Protein 1RFY (pdb70)

Structure (mmCIF, N/CA/C/O backbone):
data_1RFY
#
_entry.id   1RFY
#
_cell.length_a   78.230
_cell.length_b   85.750
_cell.length_c   67.020
_cell.angle_alpha   90.00
_cell.angle_beta   90.00
_cell.angle_gamma   90.00
#
_symmetry.space_group_name_H-M   'C 2 2 2'
#
loop_
_entity.id
_entity.type
_entity.pdbx_description
1 polymer 'Transcriptional repressor traM'
2 water water
#
loop_
_atom_site.group_PDB
_atom_site.id
_atom_site.type_symbol
_atom_site.label_atom_id
_atom_site.label_alt_id
_atom_site.label_comp_id
_atom_site.label_asym_id
_atom_site.label_entity_id
_atom_site.label_seq_id
_atom_site.pdbx_PDB_ins_code
_atom_site.Cartn_x
_atom_site.Cartn_y
_atom_site.Cartn_z
_atom_site.occupancy
_atom_site.B_iso_or_equiv
_atom_site.auth_seq_id
_atom_site.auth_comp_id
_atom_site.auth_asym_id
_atom_site.auth_atom_id
_atom_site.pdbx_PDB_model_num
ATOM 1 N N . LYS A 1 10 ? 56.402 35.432 21.946 1.00 34.47 10 LYS A N 1
ATOM 2 C CA . LYS A 1 10 ? 56.522 34.000 21.550 1.00 32.96 10 LYS A CA 1
ATOM 3 C C . LYS A 1 10 ? 57.553 33.284 22.411 1.00 31.04 10 LYS A C 1
ATOM 4 O O . LYS A 1 10 ? 58.415 33.918 23.022 1.00 31.72 10 LYS A O 1
ATOM 10 N N . LYS A 1 11 ? 57.465 31.959 22.450 1.00 28.07 11 LYS A N 1
ATOM 11 C CA . LYS A 1 11 ? 58.388 31.162 23.245 1.00 25.66 11 LYS A CA 1
ATOM 12 C C . LYS A 1 11 ? 59.276 30.289 22.371 1.00 22.71 11 LYS A C 1
ATOM 13 O O . LYS A 1 11 ? 58.962 30.025 21.211 1.00 22.42 11 LYS A O 1
ATOM 15 N N . VAL A 1 12 ? 60.398 29.855 22.934 1.00 20.50 12 VAL A N 1
ATOM 16 C CA . VAL A 1 12 ? 61.318 28.986 22.215 1.00 19.28 12 VAL A CA 1
ATOM 17 C C . VAL A 1 12 ? 60.741 27.577 22.252 1.00 19.42 12 VAL A C 1
ATOM 18 O O . VAL A 1 12 ? 60.737 26.921 23.296 1.00 20.73 12 VAL A O 1
ATOM 22 N N . GLU A 1 13 ? 60.246 27.120 21.108 1.00 18.00 13 GLU A N 1
ATOM 23 C CA . GLU A 1 13 ? 59.650 25.793 20.998 1.00 18.40 13 GLU A CA 1
ATOM 24 C C . GLU A 1 13 ? 60.607 24.785 20.366 1.00 19.09 13 GLU A C 1
ATOM 25 O O . GLU A 1 13 ? 60.449 23.577 20.536 1.00 21.90 13 GLU A O 1
ATOM 31 N N . LEU A 1 14 ? 61.601 25.290 19.643 1.00 15.97 14 LEU A N 1
ATOM 32 C CA . LEU A 1 14 ? 62.584 24.446 18.968 1.00 16.65 14 LEU A CA 1
ATOM 33 C C . LEU A 1 14 ? 63.961 24.989 19.339 1.00 15.47 14 LEU A C 1
ATOM 34 O O . LEU A 1 14 ? 64.574 25.742 18.579 1.00 14.36 14 LEU A O 1
ATOM 39 N N . ARG A 1 15 ? 64.445 24.587 20.510 1.00 15.44 15 ARG A N 1
ATOM 40 C CA . ARG A 1 15 ? 65.714 25.078 21.037 1.00 13.86 15 ARG A CA 1
ATOM 41 C C . ARG A 1 15 ? 66.942 25.059 20.130 1.00 14.87 15 ARG A C 1
ATOM 42 O O . ARG A 1 15 ? 67.755 25.977 20.185 1.00 13.39 15 ARG A O 1
ATOM 50 N N . PRO A 1 16 ? 67.101 24.031 19.279 1.00 14.44 16 PRO A N 1
ATOM 51 C CA . PRO A 1 16 ? 68.288 24.028 18.417 1.00 14.07 16 PRO A CA 1
ATOM 52 C C . PRO A 1 16 ? 68.435 25.268 17.539 1.00 13.17 16 PRO A C 1
ATOM 53 O O . PRO A 1 16 ? 69.528 25.556 17.049 1.00 13.91 16 PRO A O 1
ATOM 57 N N . LEU A 1 17 ? 67.346 26.004 17.342 1.00 11.87 17 LEU A N 1
ATOM 58 C CA . LEU A 1 17 ? 67.411 27.198 16.510 1.00 12.28 17 LEU A CA 1
ATOM 59 C C . LEU A 1 17 ? 68.232 28.313 17.146 1.00 11.30 17 LEU A C 1
ATOM 60 O O . LEU A 1 17 ? 68.743 29.175 16.443 1.00 12.05 17 LEU A O 1
ATOM 65 N N . ILE A 1 18 ? 68.357 28.307 18.469 1.00 12.07 18 ILE A N 1
ATOM 66 C CA . ILE A 1 18 ? 69.141 29.352 19.126 1.00 11.58 18 ILE A CA 1
ATOM 67 C C . ILE A 1 18 ? 70.612 29.187 18.738 1.00 13.27 18 ILE A C 1
ATOM 68 O O . ILE A 1 18 ? 71.275 30.151 18.347 1.00 12.61 18 ILE A O 1
ATOM 73 N N . GLY A 1 19 ? 71.114 27.960 18.834 1.00 13.47 19 GLY A N 1
ATOM 74 C CA . GLY A 1 19 ? 72.496 27.710 18.467 1.00 14.10 19 GLY A CA 1
ATOM 75 C C . GLY A 1 19 ? 72.731 28.001 16.993 1.00 14.42 19 GLY A C 1
ATOM 76 O O . GLY A 1 19 ? 73.749 28.578 16.620 1.00 14.63 19 GLY A O 1
ATOM 77 N N . LEU A 1 20 ? 71.782 27.612 16.147 1.00 13.50 20 LEU A N 1
ATOM 78 C CA . LEU A 1 20 ? 71.917 27.839 14.711 1.00 13.83 20 LEU A CA 1
ATOM 79 C C . LEU A 1 20 ? 72.004 29.309 14.324 1.00 13.53 20 LEU A C 1
ATOM 80 O O . LEU A 1 20 ? 72.752 29.670 13.410 1.00 14.83 20 LEU A O 1
ATOM 85 N N . THR A 1 21 ? 71.240 30.151 15.014 1.00 13.03 21 THR A N 1
ATOM 86 C CA . THR A 1 21 ? 71.205 31.576 14.702 1.00 13.13 21 THR A CA 1
ATOM 87 C C . THR A 1 21 ? 72.055 32.473 15.599 1.00 12.63 21 THR A C 1
ATOM 88 O O . THR A 1 21 ? 72.005 33.699 15.483 1.00 14.37 21 THR A O 1
ATOM 92 N N . ARG A 1 22 ? 72.836 31.862 16.484 1.00 13.30 22 ARG A N 1
ATOM 93 C CA . ARG A 1 22 ? 73.701 32.603 17.395 1.00 15.93 22 ARG A CA 1
ATOM 94 C C . ARG A 1 22 ? 74.597 33.579 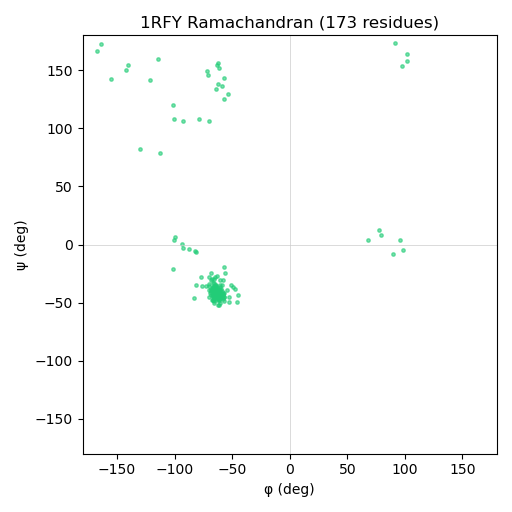16.632 1.00 14.76 22 ARG A C 1
ATOM 95 O O . ARG A 1 22 ? 75.254 33.199 15.665 1.00 16.92 22 ARG A O 1
ATOM 103 N N . GLY A 1 23 ? 74.607 34.837 17.065 1.00 13.59 23 GLY A N 1
ATOM 104 C CA . GLY A 1 23 ? 75.448 35.846 16.437 1.00 15.19 23 GLY A CA 1
ATOM 105 C C . GLY A 1 23 ? 75.110 36.263 15.018 1.00 16.78 23 GLY A C 1
ATOM 106 O O . GLY A 1 23 ? 75.826 37.066 14.417 1.00 16.81 23 GLY A O 1
ATOM 107 N N . LEU A 1 24 ? 74.021 35.738 14.472 1.00 15.06 24 LEU A N 1
ATOM 108 C CA . LEU A 1 24 ? 73.636 36.087 13.113 1.00 15.86 24 LEU A CA 1
ATOM 109 C C . LEU A 1 24 ? 73.338 37.585 13.036 1.00 17.04 24 LEU A C 1
ATOM 110 O O . LEU A 1 24 ? 72.723 38.148 13.941 1.00 17.08 24 LEU A O 1
ATOM 115 N N . PRO A 1 25 ? 73.795 38.259 11.967 1.00 17.44 25 PRO A N 1
ATOM 116 C CA . PRO A 1 25 ? 73.527 39.696 11.844 1.00 16.75 25 PRO A CA 1
ATOM 117 C C . PRO A 1 25 ? 72.020 39.949 11.887 1.00 16.61 25 PRO A C 1
ATOM 118 O O . PRO A 1 25 ? 71.239 39.155 11.369 1.00 16.48 25 PRO A O 1
ATOM 122 N N . PRO A 1 26 ? 71.592 41.053 12.517 1.00 16.11 26 PRO A N 1
ATOM 123 C CA . PRO A 1 26 ? 70.167 41.386 12.615 1.00 16.19 26 PRO A CA 1
ATOM 124 C C . PRO A 1 26 ? 69.386 41.242 11.308 1.00 15.56 26 PRO A C 1
ATOM 125 O O . PRO A 1 26 ? 68.329 40.614 11.275 1.00 15.80 26 PRO A O 1
ATOM 129 N N . THR A 1 27 ? 69.909 41.823 10.234 1.00 15.30 27 THR A N 1
ATOM 130 C CA . THR A 1 27 ? 69.240 41.762 8.944 1.00 15.69 27 THR A CA 1
ATOM 131 C C . THR A 1 27 ? 69.068 40.336 8.445 1.00 14.87 27 THR A C 1
ATOM 132 O O . THR A 1 27 ? 68.051 40.011 7.836 1.00 15.84 27 THR A O 1
ATOM 136 N N . ASP A 1 28 ? 70.060 39.489 8.705 1.00 14.61 28 ASP A N 1
ATOM 137 C CA . ASP A 1 28 ? 69.987 38.099 8.276 1.00 13.36 28 ASP A CA 1
ATOM 138 C C . ASP A 1 28 ? 68.913 37.325 9.041 1.00 14.64 28 ASP A C 1
ATOM 139 O O . ASP A 1 28 ? 68.163 36.550 8.444 1.00 14.66 28 ASP A O 1
ATOM 144 N N . LEU A 1 29 ? 68.831 37.526 10.354 1.00 13.72 29 LEU A N 1
ATOM 145 C CA . LEU A 1 29 ? 67.816 36.827 11.133 1.00 14.23 29 LEU A CA 1
ATOM 146 C C . LEU A 1 29 ? 66.437 37.339 10.725 1.00 14.56 29 LEU A C 1
ATOM 147 O O . LEU A 1 29 ? 65.472 36.576 10.670 1.00 14.05 29 LEU A O 1
ATOM 152 N N . GLU A 1 30 ? 66.350 38.634 10.443 1.00 15.38 30 GLU A N 1
ATOM 153 C CA . GLU A 1 30 ? 65.092 39.237 10.012 1.00 15.38 30 GLU A CA 1
ATOM 154 C C . GLU A 1 30 ? 64.638 38.602 8.697 1.00 15.63 30 GLU A C 1
ATOM 155 O O . GLU A 1 30 ? 63.469 38.255 8.535 1.00 15.48 30 GLU A O 1
ATOM 161 N N . THR A 1 31 ? 65.574 38.453 7.765 1.00 15.26 31 THR A N 1
ATOM 162 C CA . THR A 1 31 ? 65.285 37.854 6.466 1.00 16.03 31 THR A CA 1
ATOM 163 C C . THR A 1 31 ? 64.759 36.426 6.614 1.00 17.06 31 THR A C 1
ATOM 164 O O . THR A 1 31 ? 63.771 36.054 5.980 1.00 16.27 31 THR A O 1
ATOM 168 N N . ILE A 1 32 ? 65.422 35.632 7.449 1.00 14.58 32 ILE A N 1
ATOM 169 C CA . ILE A 1 32 ? 65.004 34.251 7.672 1.00 14.72 32 ILE A CA 1
ATOM 170 C C . ILE A 1 32 ? 63.607 34.204 8.285 1.00 14.52 32 ILE A C 1
ATOM 171 O O . ILE A 1 32 ? 62.768 33.399 7.879 1.00 14.14 32 ILE A O 1
ATOM 176 N N . THR A 1 33 ? 63.358 35.073 9.257 1.00 13.29 33 THR A N 1
ATOM 177 C CA . THR A 1 33 ? 62.065 35.099 9.926 1.00 13.45 33 THR A CA 1
ATOM 178 C C . THR A 1 33 ? 60.950 35.567 8.996 1.00 13.52 33 THR A C 1
ATOM 179 O O . THR A 1 33 ? 59.841 35.038 9.027 1.00 13.06 33 THR A O 1
ATOM 183 N N . ILE A 1 34 ? 61.244 36.558 8.163 1.00 14.67 34 ILE A N 1
ATOM 184 C CA . ILE A 1 34 ? 60.253 37.058 7.220 1.00 15.33 34 ILE A CA 1
ATOM 185 C C . ILE A 1 34 ? 59.842 35.941 6.265 1.00 16.51 34 ILE A C 1
ATOM 186 O O . ILE A 1 34 ? 58.657 35.752 5.993 1.00 16.75 34 ILE A O 1
ATOM 191 N N . ASP A 1 35 ? 60.815 35.191 5.765 1.00 16.66 35 ASP A N 1
ATOM 192 C CA . ASP A 1 35 ? 60.494 34.102 4.858 1.00 17.03 35 ASP A CA 1
ATOM 193 C C . ASP A 1 35 ? 59.720 33.010 5.586 1.00 16.36 35 ASP A C 1
ATOM 194 O O . ASP A 1 35 ? 58.869 32.358 4.991 1.00 16.04 35 ASP A O 1
ATOM 199 N N . ALA A 1 36 ? 60.011 32.818 6.872 1.00 14.97 36 ALA A N 1
ATOM 200 C CA . ALA A 1 36 ? 59.310 31.810 7.661 1.00 13.48 36 ALA A C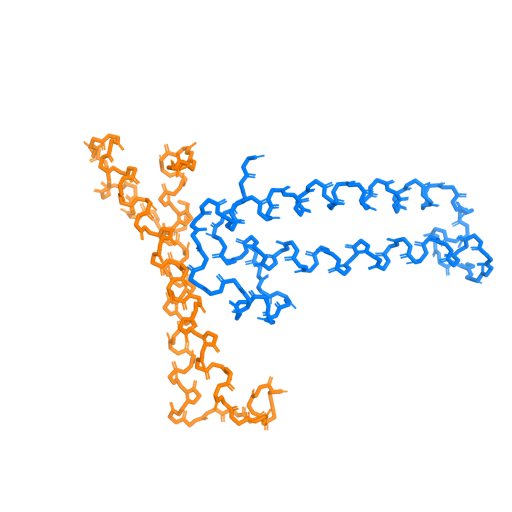A 1
ATOM 201 C C . ALA A 1 36 ? 57.853 32.230 7.863 1.00 13.96 36 ALA A C 1
ATOM 202 O O . ALA A 1 36 ? 56.961 31.385 7.981 1.00 14.29 36 ALA A O 1
ATOM 204 N N . ILE A 1 37 ? 57.610 33.536 7.912 1.00 14.39 37 ILE A N 1
ATOM 205 C CA . ILE A 1 37 ? 56.250 34.030 8.073 1.00 15.14 37 ILE A CA 1
ATOM 206 C C . ILE A 1 37 ? 55.485 33.733 6.789 1.00 15.97 37 ILE A C 1
ATOM 207 O O . ILE A 1 37 ? 54.335 33.299 6.831 1.00 15.71 37 ILE A O 1
ATOM 212 N N . ARG A 1 38 ? 56.134 33.949 5.648 1.00 16.51 38 ARG A N 1
ATOM 213 C CA . ARG A 1 38 ? 55.503 33.679 4.361 1.00 17.75 38 ARG A CA 1
ATOM 214 C C . ARG A 1 38 ? 55.220 32.189 4.219 1.00 17.09 38 ARG A C 1
ATOM 215 O O . ARG A 1 38 ? 54.164 31.791 3.728 1.00 18.01 38 ARG A O 1
ATOM 223 N N . THR A 1 39 ? 56.164 31.367 4.662 1.00 15.51 39 THR A N 1
ATOM 224 C CA . THR A 1 39 ? 55.998 29.922 4.584 1.00 15.27 39 THR A CA 1
ATOM 225 C C . THR A 1 39 ? 54.825 29.481 5.452 1.00 14.90 39 THR A C 1
ATOM 226 O O . THR A 1 39 ? 54.017 28.645 5.042 1.00 14.61 39 THR A O 1
ATOM 230 N N . HIS A 1 40 ? 54.737 30.053 6.648 1.00 14.11 40 HIS A N 1
ATOM 231 C CA . HIS A 1 40 ? 53.666 29.732 7.580 1.00 13.97 40 HIS A CA 1
ATOM 232 C C . HIS A 1 40 ? 52.3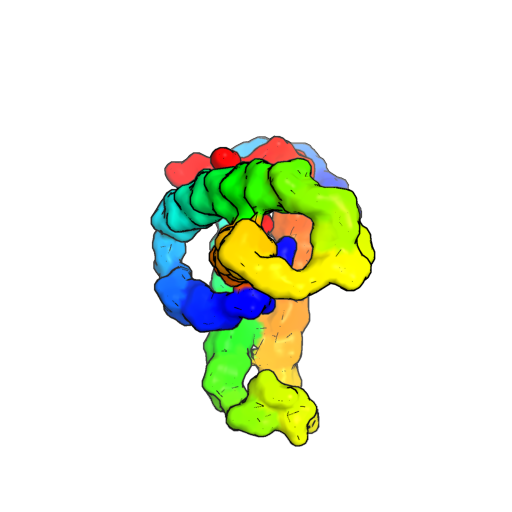07 30.017 6.956 1.00 14.34 40 HIS A C 1
ATOM 233 O O . HIS A 1 40 ? 51.398 29.192 7.033 1.00 15.06 40 HIS A O 1
ATOM 240 N N . ARG A 1 41 ? 52.176 31.190 6.343 1.00 16.51 41 ARG A N 1
ATOM 241 C CA . ARG A 1 41 ? 50.927 31.578 5.697 1.00 18.01 41 ARG A CA 1
ATOM 242 C C . ARG A 1 41 ? 50.523 30.560 4.632 1.00 18.16 41 ARG A C 1
ATOM 243 O O . ARG A 1 41 ? 49.350 30.196 4.527 1.00 18.19 41 ARG A O 1
ATOM 251 N N . ARG A 1 42 ? 51.495 30.096 3.854 1.00 18.06 42 ARG A N 1
ATOM 252 C CA . ARG A 1 42 ? 51.235 29.116 2.806 1.00 16.74 42 ARG A CA 1
ATOM 253 C C . ARG A 1 42 ? 50.790 27.781 3.402 1.00 16.43 42 ARG A C 1
ATOM 254 O O . ARG A 1 42 ? 49.838 27.163 2.924 1.00 16.34 42 ARG A O 1
ATOM 262 N N . LEU A 1 43 ? 51.481 27.339 4.447 1.00 15.52 43 LEU A N 1
ATOM 263 C CA . LEU A 1 43 ? 51.144 26.071 5.084 1.00 14.06 43 LEU A CA 1
ATOM 264 C C . LEU A 1 43 ? 49.778 26.110 5.767 1.00 14.98 43 LEU A C 1
ATOM 265 O O . LEU A 1 43 ? 49.047 25.118 5.762 1.00 13.10 43 LEU A O 1
ATOM 270 N N . VAL A 1 44 ? 49.435 27.249 6.358 1.00 14.58 44 VAL A N 1
ATOM 271 C CA . VAL A 1 44 ? 48.137 27.395 7.016 1.00 15.18 44 VAL A CA 1
ATOM 272 C C . VAL A 1 44 ? 47.031 27.345 5.961 1.00 16.35 44 VAL A C 1
ATOM 273 O O . VAL A 1 44 ? 46.007 26.683 6.149 1.00 16.66 44 VAL A O 1
ATOM 277 N N . GLU A 1 45 ? 47.249 28.038 4.847 1.00 16.34 45 GLU A N 1
ATOM 278 C CA . GLU A 1 45 ? 46.266 28.072 3.764 1.00 17.76 45 GLU A CA 1
ATOM 279 C C . GLU A 1 45 ? 46.027 26.676 3.195 1.00 18.77 45 GLU A C 1
ATOM 280 O O . GLU A 1 45 ? 44.889 26.293 2.916 1.00 18.19 45 GLU A O 1
ATOM 282 N N . LYS A 1 46 ? 47.103 25.916 3.025 1.00 16.58 46 LYS A N 1
ATOM 283 C CA . LYS A 1 46 ? 47.001 24.564 2.488 1.00 17.78 46 LYS A CA 1
ATOM 284 C C . LYS A 1 46 ? 46.243 23.651 3.449 1.00 17.84 46 LYS A C 1
ATOM 285 O O . LYS A 1 46 ? 45.324 22.936 3.046 1.00 18.54 46 LYS A O 1
ATOM 291 N N . ALA A 1 47 ? 46.622 23.678 4.722 1.00 15.87 47 ALA A N 1
ATOM 292 C CA . ALA A 1 47 ? 45.963 22.838 5.713 1.00 15.93 47 ALA A CA 1
ATOM 293 C C . ALA A 1 47 ? 44.485 23.203 5.826 1.00 16.28 47 ALA A C 1
ATOM 294 O O . ALA A 1 47 ? 43.628 22.323 5.935 1.00 17.01 47 ALA A O 1
ATOM 296 N N . ASP A 1 48 ? 44.189 24.500 5.780 1.00 17.25 48 ASP A N 1
ATOM 297 C CA . ASP A 1 48 ? 42.812 24.972 5.881 1.00 19.53 48 ASP A CA 1
ATOM 298 C C . ASP A 1 48 ? 41.984 24.492 4.695 1.00 19.10 48 ASP A C 1
ATOM 299 O O . ASP A 1 48 ? 40.849 24.039 4.864 1.00 18.15 48 ASP A O 1
ATOM 304 N N . GLU A 1 49 ? 42.552 24.587 3.497 1.00 18.28 49 GLU A N 1
ATOM 305 C CA . GLU A 1 49 ? 41.850 24.148 2.292 1.00 19.70 49 GLU A CA 1
ATOM 306 C C . GLU A 1 49 ? 41.457 22.680 2.374 1.00 18.74 49 GLU A C 1
ATOM 307 O O . GLU A 1 49 ? 40.347 22.306 1.988 1.00 17.78 49 GLU A O 1
ATOM 313 N N . LEU A 1 50 ? 42.367 21.850 2.876 1.00 16.45 50 LEU A N 1
ATOM 314 C CA . LEU A 1 50 ? 42.095 20.426 2.996 1.00 14.76 50 LEU A CA 1
ATOM 315 C C . LEU A 1 50 ? 41.100 20.146 4.119 1.00 14.18 50 LEU A C 1
ATOM 316 O O . LEU A 1 50 ? 40.261 19.254 4.002 1.00 14.76 50 LEU A O 1
ATOM 321 N N . PHE A 1 51 ? 41.174 20.911 5.203 1.00 14.83 51 PHE A N 1
ATOM 322 C CA . PHE A 1 51 ? 40.238 20.706 6.302 1.00 14.43 51 PHE A CA 1
ATOM 323 C C . PHE A 1 51 ? 38.810 21.006 5.850 1.00 16.06 51 PHE A C 1
ATOM 324 O O . PHE A 1 51 ? 37.885 20.258 6.159 1.00 14.76 51 PHE A O 1
ATOM 332 N N . GLN A 1 52 ? 38.639 22.101 5.115 1.00 16.82 52 GLN A N 1
ATOM 333 C CA . GLN A 1 52 ? 37.314 22.499 4.645 1.00 18.06 52 GLN A CA 1
ATOM 334 C C . GLN A 1 52 ? 36.632 21.444 3.782 1.00 17.03 52 GLN A C 1
ATOM 335 O O . GLN A 1 52 ? 35.412 21.284 3.845 1.00 16.97 52 GLN A O 1
ATOM 341 N N . ALA A 1 53 ? 37.419 20.719 2.992 1.00 15.42 53 ALA A N 1
ATOM 342 C CA . ALA A 1 53 ? 36.886 19.692 2.104 1.00 14.77 53 ALA A CA 1
ATOM 343 C C . ALA A 1 53 ? 36.599 18.350 2.778 1.00 13.82 53 ALA A C 1
ATOM 344 O O . ALA A 1 53 ? 36.046 17.443 2.154 1.00 14.53 53 ALA A O 1
ATOM 346 N N . LEU A 1 54 ? 36.976 18.211 4.046 1.00 14.64 54 LEU A N 1
ATOM 347 C CA . LEU A 1 54 ? 36.727 16.968 4.771 1.00 13.34 54 LEU A CA 1
ATOM 348 C C . LEU A 1 54 ? 35.241 16.814 5.073 1.00 14.37 54 LEU A C 1
ATOM 349 O O . LEU A 1 54 ? 34.543 17.800 5.300 1.00 15.43 54 LEU A O 1
ATOM 354 N N . PRO A 1 55 ? 34.739 15.570 5.070 1.00 15.88 55 PRO A N 1
ATOM 355 C CA . PRO A 1 55 ? 33.322 15.355 5.373 1.00 15.93 55 PRO A CA 1
ATOM 356 C C . PRO A 1 55 ? 33.095 15.833 6.803 1.00 17.56 55 PRO A C 1
ATOM 357 O O . PRO A 1 55 ? 34.035 15.881 7.599 1.00 16.04 55 PRO A O 1
ATOM 361 N N . GLU A 1 56 ? 31.858 16.183 7.131 1.00 18.02 56 GLU A N 1
ATOM 362 C CA . GLU A 1 56 ? 31.539 16.648 8.474 1.00 19.86 56 GLU A CA 1
ATOM 363 C C . GLU A 1 56 ? 31.974 15.644 9.546 1.00 18.77 56 GLU A C 1
ATOM 364 O O . GLU A 1 56 ? 32.463 16.039 10.604 1.00 18.65 56 GLU A O 1
ATOM 370 N N . THR A 1 57 ? 31.803 14.353 9.270 1.00 18.51 57 THR A N 1
ATOM 371 C CA . THR A 1 57 ? 32.173 13.313 10.229 1.00 18.81 57 THR A CA 1
ATOM 372 C C . THR A 1 57 ? 33.656 13.333 10.569 1.00 16.89 57 THR A C 1
ATOM 373 O O . THR A 1 57 ? 34.049 12.961 11.670 1.00 17.67 57 THR A O 1
ATOM 377 N N . TYR A 1 58 ? 34.480 13.761 9.620 1.00 16.41 58 TYR A N 1
ATOM 378 C CA . TYR A 1 58 ? 35.912 13.838 9.864 1.00 16.47 58 TYR A CA 1
ATOM 379 C C . TYR A 1 58 ? 36.250 15.120 10.617 1.00 17.40 58 TYR A C 1
ATOM 380 O O . TYR A 1 58 ? 37.144 15.132 11.464 1.00 17.34 58 TYR A O 1
ATOM 389 N N . LYS A 1 59 ? 35.526 16.194 10.318 1.00 17.01 59 LYS A N 1
ATOM 390 C CA . LYS A 1 59 ? 35.756 17.468 10.985 1.00 19.71 59 LYS A CA 1
ATOM 391 C C . LYS A 1 59 ? 35.399 17.363 12.461 1.00 19.92 59 LYS A C 1
ATOM 392 O O . LYS A 1 59 ? 35.980 18.054 13.294 1.00 22.33 59 LYS A O 1
ATOM 398 N N . THR A 1 60 ? 34.439 16.498 12.779 1.00 20.53 60 THR A N 1
ATOM 399 C CA . THR A 1 60 ? 34.003 16.322 14.161 1.00 20.59 60 THR A CA 1
ATOM 400 C C . THR A 1 60 ? 34.743 15.191 14.871 1.00 20.42 60 THR A C 1
ATOM 401 O O . THR A 1 60 ? 34.536 14.954 16.063 1.00 22.14 60 THR A O 1
ATOM 405 N N . GLY A 1 61 ? 35.606 14.495 14.138 1.00 19.96 61 GLY A N 1
ATOM 406 C CA . GLY A 1 61 ? 36.375 13.412 14.727 1.00 19.32 61 GLY A CA 1
ATOM 407 C C . GLY A 1 61 ? 35.639 12.097 14.898 1.00 19.74 61 GLY A C 1
ATOM 408 O O . GLY A 1 61 ? 36.160 11.176 15.527 1.00 20.76 61 GLY A O 1
ATOM 409 N N . GLN A 1 62 ? 34.434 11.995 14.344 1.00 18.82 62 GLN A N 1
ATOM 410 C CA . GLN A 1 62 ? 33.666 10.762 14.459 1.00 18.97 62 GLN A CA 1
ATOM 411 C C . GLN A 1 62 ? 34.203 9.702 13.501 1.00 19.04 62 GLN A C 1
ATOM 412 O O . GLN A 1 62 ? 34.079 8.505 13.750 1.00 21.50 62 GLN A O 1
ATOM 418 N N . ALA A 1 63 ? 34.798 10.154 12.403 1.00 16.59 63 ALA A N 1
ATOM 419 C CA . ALA A 1 63 ? 35.378 9.254 11.415 1.00 17.17 63 ALA A CA 1
ATOM 420 C C . ALA A 1 63 ? 36.856 9.594 11.270 1.00 17.07 63 ALA A C 1
ATOM 421 O O . ALA A 1 63 ? 37.229 10.765 11.311 1.00 17.05 63 ALA A O 1
ATOM 423 N N . CYS A 1 64 ? 37.684 8.565 11.106 1.00 18.11 64 CYS A N 1
ATOM 424 C CA . CYS A 1 64 ? 39.130 8.728 10.953 1.00 18.57 64 CYS A CA 1
ATOM 425 C C . CYS A 1 64 ? 39.672 7.730 9.943 1.00 18.62 64 CYS A C 1
ATOM 426 O O . CYS A 1 64 ? 39.134 6.634 9.795 1.00 18.52 64 CYS A O 1
ATOM 429 N N . GLY A 1 65 ? 40.742 8.110 9.252 1.00 16.45 65 GLY A N 1
ATOM 430 C CA . GLY A 1 65 ? 41.351 7.200 8.299 1.00 16.86 65 GLY A CA 1
ATOM 431 C C . GLY A 1 65 ? 41.022 7.464 6.848 1.00 14.93 65 GLY A C 1
ATOM 432 O O . GLY A 1 65 ? 40.080 8.189 6.533 1.00 15.69 65 GLY A O 1
ATOM 433 N N . GLY A 1 66 ? 41.811 6.872 5.959 1.00 14.45 66 GLY A N 1
ATOM 434 C CA . GLY A 1 66 ? 41.577 7.061 4.542 1.00 14.85 66 GLY A CA 1
ATOM 435 C C . GLY A 1 66 ? 42.535 8.056 3.927 1.00 15.72 66 GLY A C 1
ATOM 436 O O . GLY A 1 66 ? 43.098 8.896 4.627 1.00 13.67 66 GLY A O 1
ATOM 437 N N . PRO A 1 67 ? 42.730 7.987 2.605 1.00 16.49 67 PRO A N 1
ATOM 438 C CA . PRO A 1 67 ? 43.625 8.863 1.843 1.00 16.49 67 PRO A CA 1
ATOM 439 C C . PRO A 1 67 ? 43.410 10.358 2.051 1.00 15.95 67 PRO A C 1
ATOM 440 O O . PRO A 1 67 ? 44.363 11.101 2.284 1.00 15.23 67 PRO A O 1
ATOM 444 N N . GLN A 1 68 ? 42.164 10.804 1.954 1.00 13.87 68 GLN A N 1
ATOM 445 C CA . GLN A 1 68 ? 41.885 12.222 2.117 1.00 13.07 68 GLN A CA 1
ATOM 446 C C . GLN A 1 68 ? 42.279 12.712 3.502 1.00 13.19 68 GLN A C 1
ATOM 447 O O . GLN A 1 68 ? 42.892 13.772 3.642 1.00 12.34 68 GLN A O 1
ATOM 453 N N . HIS A 1 69 ? 41.930 11.938 4.522 1.00 13.28 69 HIS A N 1
ATOM 454 C CA . HIS A 1 69 ? 42.256 12.319 5.894 1.00 12.67 69 HIS A CA 1
ATOM 455 C C . HIS A 1 69 ? 43.767 12.362 6.084 1.00 12.54 69 HIS A C 1
ATOM 456 O O . HIS A 1 69 ? 44.296 13.287 6.702 1.00 11.99 69 HIS A O 1
ATOM 463 N N . ILE A 1 70 ? 44.454 11.359 5.549 1.00 12.13 70 ILE A N 1
ATOM 464 C CA . ILE A 1 70 ? 45.904 11.290 5.654 1.00 12.33 70 ILE A CA 1
ATOM 465 C C . ILE A 1 70 ? 46.532 12.548 5.065 1.00 13.19 70 ILE A C 1
ATOM 466 O O . ILE A 1 70 ? 47.433 13.136 5.662 1.00 12.58 70 ILE A O 1
ATOM 471 N N . ARG A 1 71 ? 46.056 12.969 3.898 1.00 13.88 71 ARG A N 1
ATOM 472 C CA . ARG A 1 71 ? 46.611 14.159 3.266 1.00 14.47 71 ARG A CA 1
ATOM 473 C C . ARG A 1 71 ? 46.418 15.409 4.114 1.00 13.87 71 ARG A C 1
ATOM 474 O O . ARG A 1 71 ? 47.312 16.251 4.196 1.00 14.15 71 ARG A O 1
ATOM 482 N N . TYR A 1 72 ? 45.249 15.539 4.735 1.00 12.70 72 TYR A N 1
ATOM 483 C CA . TYR A 1 72 ? 44.985 16.686 5.594 1.00 11.30 72 TYR A CA 1
ATOM 484 C C . TYR A 1 72 ? 45.932 16.649 6.792 1.00 11.41 72 TYR A C 1
ATOM 485 O O . TYR A 1 72 ? 46.531 17.660 7.159 1.00 12.60 72 TYR A O 1
ATOM 494 N N . ILE A 1 73 ? 46.053 15.477 7.404 1.00 12.33 73 ILE A N 1
ATOM 495 C CA . ILE A 1 73 ? 46.920 15.327 8.566 1.00 11.24 73 ILE A CA 1
ATOM 496 C C . ILE A 1 73 ? 48.356 15.696 8.227 1.00 12.32 73 ILE A C 1
ATOM 497 O O . ILE A 1 73 ? 49.008 16.411 8.984 1.00 11.93 73 ILE A O 1
ATOM 502 N N . GLU A 1 74 ? 48.850 15.224 7.087 1.00 12.88 74 GLU A N 1
ATOM 503 C CA . GLU A 1 74 ? 50.222 15.537 6.708 1.00 12.24 74 GLU A CA 1
ATOM 504 C C . GLU A 1 74 ? 50.397 17.033 6.500 1.00 13.19 74 GLU A C 1
ATOM 505 O O . GLU A 1 74 ? 51.414 17.599 6.895 1.00 12.18 74 GLU A O 1
ATOM 511 N N . ALA A 1 75 ? 49.408 17.683 5.896 1.00 13.31 75 ALA A N 1
ATOM 512 C CA . ALA A 1 75 ? 49.508 19.123 5.687 1.00 13.16 75 ALA A CA 1
ATOM 513 C C . ALA A 1 75 ? 49.497 19.847 7.031 1.00 13.89 75 ALA A C 1
ATOM 514 O O . ALA A 1 75 ? 50.220 20.823 7.220 1.00 13.25 75 ALA A O 1
ATOM 516 N N . SER A 1 76 ? 48.680 19.365 7.967 1.00 13.01 76 SER A N 1
ATOM 517 C CA . SER A 1 76 ? 48.594 19.978 9.288 1.00 11.87 76 SER A CA 1
ATOM 518 C C . SER A 1 76 ? 49.889 19.750 10.065 1.00 11.98 76 SER A C 1
ATOM 519 O O . SER A 1 76 ? 50.347 20.629 10.793 1.00 11.88 76 SER A O 1
ATOM 522 N N . ILE A 1 77 ? 50.471 18.565 9.914 1.00 11.23 77 ILE A N 1
ATOM 523 C CA . ILE A 1 77 ? 51.722 18.251 10.596 1.00 12.19 77 ILE A CA 1
ATOM 524 C C . ILE A 1 77 ? 52.811 19.216 10.141 1.00 13.33 77 ILE A C 1
ATOM 525 O O . ILE A 1 77 ? 53.531 19.781 10.968 1.00 12.14 77 ILE A O 1
ATOM 530 N N . GLU A 1 78 ? 52.932 19.412 8.830 1.00 12.86 78 GLU A N 1
ATOM 531 C CA . GLU A 1 78 ? 53.953 20.322 8.324 1.00 13.33 78 GLU A CA 1
ATOM 532 C C . GLU A 1 78 ? 53.705 21.733 8.846 1.00 12.37 78 GLU A C 1
ATOM 533 O O . GLU A 1 78 ? 54.643 22.442 9.211 1.00 13.07 78 GLU A O 1
ATOM 539 N N . MET A 1 79 ? 52.440 22.135 8.900 1.00 13.06 79 MET A N 1
ATOM 540 C CA . MET A 1 79 ? 52.093 23.463 9.396 1.00 11.67 79 MET A CA 1
ATOM 541 C C . MET A 1 79 ? 52.524 23.620 10.859 1.00 13.72 79 MET A C 1
ATOM 542 O O . MET A 1 79 ? 53.221 24.572 11.211 1.00 12.33 79 MET A O 1
ATOM 547 N N . HIS A 1 80 ? 52.130 22.675 11.707 1.00 12.25 80 HIS A N 1
ATOM 548 C CA . HIS A 1 80 ? 52.487 22.741 13.121 1.00 11.97 80 HIS A CA 1
ATOM 549 C C . HIS A 1 80 ? 53.989 22.720 13.361 1.00 11.65 80 HIS A C 1
ATOM 550 O O . HIS A 1 80 ? 54.503 23.477 14.187 1.00 12.34 80 HIS A O 1
ATOM 557 N N . ALA A 1 81 ? 54.691 21.852 12.645 1.00 11.83 81 ALA A N 1
ATOM 558 C CA . ALA A 1 81 ? 56.140 21.757 12.788 1.00 11.79 81 ALA A CA 1
ATOM 559 C C . ALA A 1 81 ? 56.812 23.084 12.436 1.00 10.99 81 ALA A C 1
ATOM 560 O O . ALA A 1 81 ? 57.635 23.598 13.197 1.00 11.01 81 ALA A O 1
ATOM 562 N N . GLN A 1 82 ? 56.455 23.640 11.283 1.00 11.73 82 GLN A N 1
ATOM 563 C CA . GLN A 1 82 ? 57.051 24.896 10.835 1.00 11.58 82 GLN A CA 1
ATOM 564 C C . GLN A 1 82 ? 56.664 26.041 11.755 1.00 12.19 82 GLN A C 1
ATOM 565 O O . GLN A 1 82 ? 57.447 26.963 11.973 1.00 11.40 82 GLN A O 1
ATOM 571 N N . MET A 1 83 ? 55.456 25.978 12.303 1.00 11.86 83 MET A N 1
ATOM 572 C CA . MET A 1 83 ? 55.004 27.021 13.210 1.00 12.79 83 MET A CA 1
ATOM 573 C C . MET A 1 83 ? 55.868 27.032 14.469 1.00 12.85 83 MET A C 1
ATOM 574 O O . MET A 1 83 ? 56.157 28.096 15.018 1.00 12.66 83 MET A O 1
ATOM 579 N N . SER A 1 84 ? 56.292 25.858 14.930 1.00 12.31 84 SER A N 1
ATOM 580 C CA . SER A 1 84 ? 57.130 25.812 16.125 1.00 12.58 84 SER A CA 1
ATOM 581 C C . SER A 1 84 ? 58.449 26.523 15.822 1.00 11.94 84 SER A C 1
ATOM 582 O O . SER A 1 84 ? 59.022 27.181 16.690 1.00 12.97 84 SER A O 1
ATOM 585 N N . ALA A 1 85 ? 58.918 26.399 14.582 1.00 12.58 85 ALA A N 1
ATOM 586 C CA . ALA A 1 85 ? 60.156 27.044 14.162 1.00 11.81 85 ALA A CA 1
ATOM 587 C C . ALA A 1 85 ? 59.952 28.553 14.088 1.00 10.25 85 ALA A C 1
ATOM 588 O O . ALA A 1 85 ? 60.782 29.318 14.570 1.00 11.77 85 ALA A O 1
ATOM 590 N N . LEU A 1 86 ? 58.837 28.979 13.493 1.00 10.84 86 LEU A N 1
ATOM 591 C CA . LEU A 1 86 ? 58.552 30.408 13.366 1.00 11.95 86 LEU A CA 1
ATOM 592 C C . LEU A 1 86 ? 58.416 31.078 14.725 1.00 12.41 86 LEU A C 1
ATOM 593 O O . LEU A 1 86 ? 58.968 32.161 14.948 1.00 12.34 86 LEU A O 1
ATOM 598 N N . ASN A 1 87 ? 57.686 30.442 15.637 1.00 12.94 87 ASN A N 1
ATOM 599 C CA . ASN A 1 87 ? 57.522 31.006 16.974 1.00 13.98 87 ASN A CA 1
ATOM 600 C C . ASN A 1 87 ? 58.879 31.151 17.648 1.00 13.09 87 ASN A C 1
ATOM 601 O O . ASN A 1 87 ? 59.133 32.126 18.358 1.00 13.70 87 ASN A O 1
ATOM 606 N N . THR A 1 88 ? 59.750 30.175 17.421 1.00 12.11 88 THR A N 1
ATOM 607 C CA . THR A 1 88 ? 61.079 30.211 18.013 1.00 12.95 88 THR A CA 1
ATOM 608 C C . THR A 1 88 ? 61.898 31.358 17.436 1.00 12.34 88 THR A C 1
ATOM 609 O O . THR A 1 88 ? 62.585 32.062 18.176 1.00 11.97 88 THR A O 1
ATOM 613 N N . LEU A 1 89 ? 61.830 31.544 16.119 1.00 12.17 89 LEU A N 1
ATOM 614 C CA . LEU A 1 89 ? 62.569 32.629 15.474 1.00 11.40 89 LEU A CA 1
ATOM 615 C C . LEU A 1 89 ? 62.094 33.981 16.001 1.00 12.63 89 LEU A C 1
ATOM 616 O O . LEU A 1 89 ? 62.898 34.874 16.253 1.00 12.16 89 LEU A O 1
ATOM 621 N N . ILE A 1 90 ? 60.782 34.129 16.162 1.00 12.02 90 ILE A N 1
ATOM 622 C CA . ILE A 1 90 ? 60.216 35.370 16.676 1.00 13.33 90 ILE A CA 1
ATOM 623 C C . ILE A 1 90 ? 60.678 35.593 18.117 1.00 13.13 90 ILE A C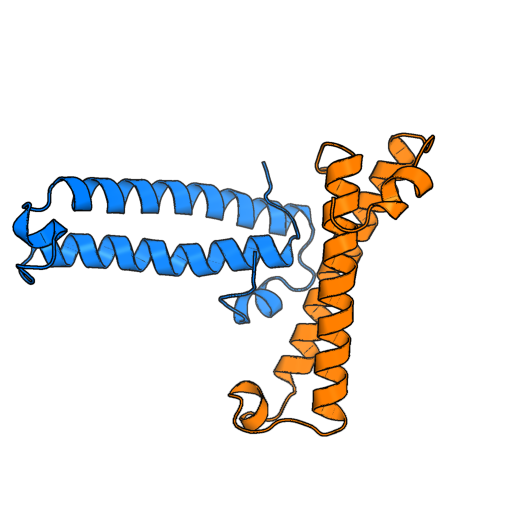 1
ATOM 624 O O . ILE A 1 90 ? 60.979 36.722 18.511 1.00 15.54 90 ILE A O 1
ATOM 629 N N . SER A 1 91 ? 60.747 34.512 18.888 1.00 13.21 91 SER A N 1
ATOM 630 C CA . SER A 1 91 ? 61.173 34.586 20.280 1.00 12.55 91 SER A CA 1
ATOM 631 C C . SER A 1 91 ? 62.612 35.084 20.368 1.00 14.36 91 SER A C 1
ATOM 632 O O . SER A 1 91 ? 62.941 35.923 21.210 1.00 13.43 91 SER A O 1
ATOM 635 N N . ILE A 1 92 ? 63.463 34.569 19.488 1.00 12.38 92 ILE A N 1
ATOM 636 C CA . ILE A 1 92 ? 64.867 34.958 19.460 1.00 13.04 92 ILE A CA 1
ATOM 637 C C . ILE A 1 92 ? 65.025 36.416 19.038 1.00 14.06 92 ILE A C 1
ATOM 638 O O . ILE A 1 92 ? 65.745 37.181 19.675 1.00 13.81 92 ILE A O 1
ATOM 643 N N . LEU A 1 93 ? 64.336 36.792 17.967 1.00 14.75 93 LEU A N 1
ATOM 644 C CA . LEU A 1 93 ? 64.398 38.149 17.441 1.00 17.15 93 LEU A CA 1
ATOM 645 C C . LEU A 1 93 ? 63.842 39.154 18.449 1.00 18.08 93 LEU A C 1
ATOM 646 O O . LEU A 1 93 ? 64.390 40.246 18.615 1.00 18.87 93 LEU A O 1
ATOM 651 N N . GLY A 1 94 ? 62.763 38.776 19.130 1.00 18.01 94 GLY A N 1
ATOM 652 C CA . GLY A 1 94 ? 62.161 39.662 20.113 1.00 19.82 94 GLY A CA 1
ATOM 653 C C . GLY A 1 94 ? 61.002 40.469 19.557 1.00 21.54 94 GLY A C 1
ATOM 654 O O . GLY A 1 94 ? 60.432 41.313 20.255 1.00 22.07 94 GLY A O 1
ATOM 655 N N . PHE A 1 95 ? 60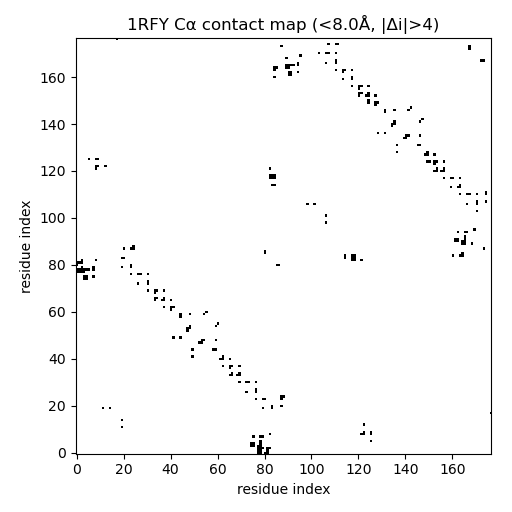.648 40.216 18.300 1.00 18.89 95 PHE A N 1
ATOM 656 C CA . PHE A 1 95 ? 59.543 40.924 17.660 1.00 19.63 95 PHE A CA 1
ATOM 657 C C . PHE A 1 95 ? 59.152 40.235 16.356 1.00 19.24 95 PHE A C 1
ATOM 658 O O . PHE A 1 95 ? 59.873 39.372 15.860 1.00 16.74 95 PHE A O 1
ATOM 666 N N . ILE A 1 96 ? 57.997 40.608 15.816 1.00 20.57 96 ILE A N 1
ATOM 667 C CA . ILE A 1 96 ? 57.526 40.040 14.562 1.00 22.90 96 ILE A CA 1
ATOM 668 C C . ILE A 1 96 ? 57.834 41.043 13.455 1.00 24.33 96 ILE A C 1
ATOM 669 O O . ILE A 1 96 ? 57.199 42.095 13.365 1.00 25.52 96 ILE A O 1
ATOM 674 N N . PRO A 1 97 ? 58.817 40.731 12.598 1.00 26.08 97 PRO A N 1
ATOM 675 C CA . PRO A 1 97 ? 59.190 41.632 11.504 1.00 28.67 97 PRO A CA 1
ATOM 676 C C . PRO A 1 97 ? 58.073 41.852 10.487 1.00 30.91 97 PRO A C 1
ATOM 677 O O . PRO A 1 97 ? 57.186 41.014 10.330 1.00 31.41 97 PRO A O 1
ATOM 681 N N . LYS A 1 98 ? 58.123 42.992 9.805 1.00 33.89 98 LYS A N 1
ATOM 682 C CA . LYS A 1 98 ? 57.123 43.334 8.800 1.00 35.76 98 LYS A CA 1
ATOM 683 C C . LYS A 1 98 ? 57.364 42.549 7.516 1.00 36.72 98 LYS A C 1
ATOM 684 O O . LYS A 1 98 ? 56.406 41.918 7.018 1.00 38.32 98 LYS A O 1
ATOM 686 N N . VAL B 1 12 ? 53.681 49.110 28.172 1.00 39.31 12 VAL B N 1
ATOM 687 C CA . VAL B 1 12 ? 52.619 48.080 28.359 1.00 38.47 12 VAL B CA 1
ATOM 688 C C . VAL B 1 12 ? 52.909 47.230 29.591 1.00 36.79 12 VAL B C 1
ATOM 689 O O . VAL B 1 12 ? 52.115 47.193 30.533 1.00 36.85 12 VAL B O 1
ATOM 693 N N . GLU B 1 13 ? 54.052 46.551 29.583 1.00 33.96 13 GLU B N 1
ATOM 694 C CA . GLU B 1 13 ? 54.446 45.702 30.701 1.00 32.04 13 GLU B CA 1
ATOM 695 C C . GLU B 1 13 ? 55.119 46.480 31.827 1.00 29.49 13 GLU B C 1
ATOM 696 O O . GLU B 1 13 ? 54.799 46.286 33.001 1.00 31.51 13 GLU B O 1
ATOM 702 N N . LEU B 1 14 ? 56.055 47.353 31.471 1.00 24.97 14 LEU B N 1
ATOM 703 C CA . LEU B 1 14 ? 56.766 48.157 32.464 1.00 22.11 14 LEU B CA 1
ATOM 704 C C . LEU B 1 14 ? 56.383 49.622 32.297 1.00 20.52 14 LEU B C 1
ATOM 705 O O . LEU B 1 14 ? 57.135 50.402 31.719 1.00 19.05 14 LEU B O 1
ATOM 710 N N . ARG B 1 15 ? 55.212 49.986 32.813 1.00 19.48 15 ARG B N 1
ATOM 711 C CA . ARG B 1 15 ? 54.696 51.350 32.709 1.00 19.70 15 ARG B CA 1
ATOM 712 C C . ARG B 1 15 ? 55.679 52.471 33.056 1.00 19.31 15 ARG B C 1
ATOM 713 O O . ARG B 1 15 ? 55.679 53.519 32.412 1.00 19.05 15 ARG B O 1
ATOM 715 N N . PRO B 1 16 ? 56.524 52.278 34.081 1.00 19.68 16 PRO B N 1
ATOM 716 C CA . PRO B 1 16 ? 57.471 53.344 34.424 1.00 18.18 16 PRO B CA 1
ATOM 717 C C . PRO B 1 16 ? 58.368 53.772 33.262 1.00 17.87 16 PRO B C 1
ATOM 718 O O . PRO B 1 16 ? 58.874 54.893 33.240 1.00 17.00 16 PRO B O 1
ATOM 722 N N . LEU B 1 17 ? 58.565 52.883 32.295 1.00 16.74 17 LEU B N 1
ATOM 723 C CA . LEU B 1 17 ? 59.410 53.220 31.156 1.00 17.03 17 LEU B CA 1
ATOM 724 C C . LEU B 1 17 ? 58.815 54.347 30.318 1.00 16.64 17 LEU B C 1
ATOM 725 O O . LEU B 1 17 ? 59.545 55.099 29.672 1.00 16.83 17 LEU B O 1
ATOM 730 N N . ILE B 1 18 ? 57.492 54.468 30.326 1.00 17.80 18 ILE B N 1
ATOM 731 C CA . ILE B 1 18 ? 56.843 55.516 29.548 1.00 18.73 18 ILE B CA 1
ATOM 732 C C . ILE B 1 18 ? 57.211 56.896 30.084 1.00 18.65 18 ILE B C 1
ATOM 733 O O . ILE B 1 18 ? 57.620 57.774 29.329 1.00 18.59 18 ILE B O 1
ATOM 738 N N . GLY B 1 19 ? 57.069 57.088 31.392 1.00 19.13 19 GLY B N 1
ATOM 739 C CA . GLY B 1 19 ? 57.411 58.375 31.968 1.00 21.14 19 GLY B CA 1
ATOM 740 C C . GLY B 1 19 ? 58.900 58.638 31.858 1.00 20.86 19 GLY B C 1
ATOM 741 O O . GLY B 1 19 ? 59.336 59.766 31.631 1.00 21.96 19 GLY B O 1
ATOM 742 N N . LEU B 1 20 ? 59.687 57.577 32.006 1.00 20.22 20 LEU B N 1
ATOM 743 C CA . LEU B 1 20 ? 61.139 57.666 31.941 1.00 20.16 20 LEU B CA 1
ATOM 744 C C . LEU B 1 20 ? 61.660 58.174 30.593 1.00 19.58 20 LEU B C 1
ATOM 745 O O . LEU B 1 20 ? 62.614 58.957 30.541 1.00 20.45 20 LEU B O 1
ATOM 750 N N . THR B 1 21 ? 61.022 57.740 29.510 1.00 18.51 21 THR B N 1
ATOM 751 C CA . THR B 1 21 ? 61.429 58.117 28.158 1.00 18.43 21 THR B CA 1
ATOM 752 C C . THR B 1 21 ? 60.699 59.341 27.608 1.00 17.48 21 THR B C 1
ATOM 753 O O . THR B 1 21 ? 60.935 59.759 26.473 1.00 18.89 21 THR B O 1
ATOM 757 N N . ARG B 1 22 ? 59.811 59.905 28.417 1.00 17.47 22 ARG B N 1
ATOM 758 C CA . ARG B 1 22 ? 59.047 61.082 28.022 1.00 20.12 22 ARG B CA 1
ATOM 759 C C . ARG B 1 22 ? 59.968 62.238 27.635 1.00 19.38 22 ARG B C 1
ATOM 760 O O . ARG B 1 22 ? 60.839 62.633 28.406 1.00 20.79 22 ARG B O 1
ATOM 768 N N . GLY B 1 23 ? 59.776 62.771 26.432 1.00 20.14 23 GLY B N 1
ATOM 769 C CA . GLY B 1 23 ? 60.587 63.892 25.990 1.00 19.08 23 GLY B CA 1
ATOM 770 C C . GLY B 1 23 ? 61.865 63.511 25.270 1.00 19.89 23 GLY B C 1
ATOM 771 O O . GLY B 1 23 ? 62.554 64.373 24.722 1.00 20.11 23 GLY B O 1
ATOM 772 N N . LEU B 1 24 ? 62.192 62.224 25.269 1.00 20.50 24 LEU B N 1
ATOM 773 C CA . LEU B 1 24 ? 63.398 61.763 24.590 1.00 20.13 24 LEU B CA 1
ATOM 774 C C . LEU B 1 24 ? 63.309 62.003 23.094 1.00 19.98 24 LEU B C 1
ATOM 775 O O . LEU B 1 24 ? 62.282 61.723 22.476 1.00 22.43 24 LEU B O 1
ATOM 780 N N . PRO B 1 25 ? 64.379 62.540 22.490 1.00 19.59 25 PRO B N 1
ATOM 781 C CA . PRO B 1 25 ? 64.338 62.769 21.045 1.00 19.88 25 PRO B CA 1
ATOM 782 C C . PRO B 1 25 ? 64.084 61.407 20.398 1.00 21.19 25 PRO B C 1
ATOM 783 O O . PRO B 1 25 ? 64.677 60.411 20.807 1.00 19.51 25 PRO B O 1
ATOM 787 N N . PRO B 1 26 ? 63.194 61.343 19.398 1.00 21.22 26 PRO B N 1
ATOM 788 C CA . PRO B 1 26 ? 62.877 60.084 18.715 1.00 20.93 26 PRO B CA 1
ATOM 789 C C . PRO B 1 26 ? 64.103 59.247 18.352 1.00 20.13 26 PRO B C 1
ATOM 790 O O . PRO B 1 26 ? 64.110 58.029 18.534 1.00 19.89 26 PRO B O 1
ATOM 794 N N . THR B 1 27 ? 65.137 59.906 17.842 1.00 19.34 27 THR B N 1
ATOM 795 C CA . THR B 1 27 ? 66.362 59.222 17.455 1.00 19.54 27 THR B CA 1
ATOM 796 C C . THR B 1 27 ? 66.987 58.478 18.628 1.00 17.74 27 THR B C 1
ATOM 797 O O . THR B 1 27 ? 67.479 57.360 18.466 1.00 17.20 27 THR B O 1
ATOM 801 N N . ASP B 1 28 ? 66.965 59.099 19.805 1.00 15.77 28 ASP B N 1
ATOM 802 C CA . ASP B 1 28 ? 67.543 58.484 20.992 1.00 15.96 28 ASP B CA 1
ATOM 803 C C . ASP B 1 28 ? 66.724 57.294 21.474 1.00 15.54 28 ASP B C 1
ATOM 804 O O . ASP B 1 28 ? 67.289 56.290 21.907 1.00 15.77 28 ASP B O 1
ATOM 809 N N . LEU B 1 29 ? 65.400 57.397 21.409 1.00 14.56 29 LEU B N 1
ATOM 810 C CA . LEU B 1 29 ? 64.563 56.280 21.829 1.00 16.16 29 LEU B CA 1
ATOM 811 C C . LEU B 1 29 ? 64.817 55.117 20.875 1.00 17.01 29 LEU B C 1
ATOM 812 O O . LEU B 1 29 ? 64.879 53.959 21.292 1.00 15.96 29 LEU B O 1
ATOM 817 N N . GLU B 1 30 ? 64.969 55.437 19.591 1.00 17.06 30 GLU B N 1
ATOM 818 C CA . GLU B 1 30 ? 65.237 54.423 18.574 1.00 17.90 30 GLU B CA 1
ATOM 819 C C . GLU B 1 30 ? 66.551 53.717 18.884 1.00 17.27 30 GLU B C 1
ATOM 820 O O . GLU B 1 30 ? 66.634 52.493 18.824 1.00 16.85 30 GLU B O 1
ATOM 826 N N . THR B 1 31 ? 67.572 54.503 19.209 1.00 15.18 31 THR B N 1
ATOM 827 C CA . THR B 1 31 ? 68.886 53.970 19.544 1.00 15.16 31 THR B CA 1
ATOM 828 C C . THR B 1 31 ? 68.785 53.030 20.743 1.00 15.95 31 THR B C 1
ATOM 829 O O . THR B 1 31 ? 69.352 51.939 20.738 1.00 16.59 31 THR B O 1
ATOM 833 N N . ILE B 1 32 ? 68.050 53.453 21.764 1.00 15.31 32 ILE B N 1
ATOM 834 C CA . ILE B 1 32 ? 67.873 52.634 22.954 1.00 13.45 32 ILE B CA 1
ATOM 835 C C . ILE B 1 32 ? 67.150 51.339 22.600 1.00 13.16 32 ILE B C 1
ATOM 836 O O . ILE B 1 32 ? 67.490 50.272 23.109 1.00 14.49 32 ILE B O 1
ATOM 841 N N . THR B 1 33 ? 66.162 51.440 21.717 1.00 13.69 33 THR B N 1
ATOM 842 C CA . THR B 1 33 ? 65.383 50.275 21.316 1.00 13.80 33 THR B CA 1
ATOM 843 C C . THR B 1 33 ? 66.222 49.300 20.495 1.00 14.14 33 THR B C 1
ATOM 844 O O . THR B 1 33 ? 66.123 48.083 20.672 1.00 14.96 33 THR B O 1
ATOM 848 N N . ILE B 1 34 ? 67.050 49.834 19.603 1.00 15.39 34 ILE B N 1
ATOM 849 C CA . ILE B 1 34 ? 67.922 49.001 18.779 1.00 15.40 34 ILE B CA 1
ATOM 850 C C . ILE B 1 34 ? 68.873 48.224 19.685 1.00 16.23 34 ILE B C 1
ATOM 851 O O . ILE B 1 34 ? 69.104 47.032 19.488 1.00 16.50 34 ILE B O 1
ATOM 856 N N . ASP B 1 35 ? 69.411 48.896 20.694 1.00 15.95 35 ASP B N 1
ATOM 857 C CA . ASP B 1 35 ? 70.328 48.233 21.609 1.00 15.20 35 ASP B CA 1
ATOM 858 C C . ASP B 1 35 ? 69.607 47.221 22.491 1.00 12.58 35 ASP B C 1
ATOM 859 O O . ASP B 1 35 ? 70.205 46.240 22.925 1.00 13.40 35 ASP B O 1
ATOM 864 N N . ALA B 1 36 ? 68.324 47.457 22.754 1.00 12.48 36 ALA B N 1
ATOM 865 C CA . ALA B 1 36 ? 67.549 46.529 23.572 1.00 12.90 36 ALA B CA 1
ATOM 866 C C . ALA B 1 36 ? 67.326 45.235 22.789 1.00 13.41 36 ALA B C 1
ATOM 867 O O . ALA B 1 36 ? 67.270 44.148 23.368 1.00 13.68 36 ALA B O 1
ATOM 869 N N . ILE B 1 37 ? 67.185 45.355 21.471 1.00 13.54 37 ILE B N 1
ATOM 870 C CA . ILE B 1 37 ? 66.997 44.178 20.630 1.00 14.10 37 ILE B CA 1
ATOM 871 C C . ILE B 1 37 ? 68.287 43.371 20.677 1.00 13.90 37 ILE B C 1
ATOM 872 O O . ILE B 1 37 ? 68.267 42.142 20.810 1.00 14.36 37 ILE B O 1
ATOM 877 N N . ARG B 1 38 ? 69.411 44.073 20.586 1.00 13.83 38 ARG B N 1
ATOM 878 C CA . ARG B 1 38 ? 70.714 43.428 20.631 1.00 14.59 38 ARG B CA 1
ATOM 879 C C . ARG B 1 38 ? 70.930 42.735 21.977 1.00 14.20 38 ARG B C 1
ATOM 880 O O . ARG B 1 38 ? 71.414 41.603 22.035 1.00 14.14 38 ARG B O 1
ATOM 888 N N . THR B 1 39 ? 70.564 43.416 23.059 1.00 12.84 39 THR B N 1
ATOM 889 C CA . THR B 1 39 ? 70.713 42.863 24.397 1.00 12.46 39 THR B CA 1
ATOM 890 C C . THR B 1 39 ? 69.857 41.608 24.548 1.00 11.77 39 THR B C 1
ATOM 891 O O . THR B 1 39 ? 70.294 40.609 25.124 1.00 12.97 39 THR B O 1
ATOM 895 N N . HIS B 1 40 ? 68.638 41.658 24.022 1.00 12.09 40 HIS B N 1
ATOM 896 C CA . HIS B 1 40 ? 67.744 40.512 24.099 1.00 13.01 40 HIS B CA 1
ATOM 897 C C . HIS B 1 40 ? 68.385 39.279 23.473 1.00 13.95 40 HIS B C 1
ATOM 898 O O . HIS B 1 40 ? 68.384 38.203 24.068 1.00 15.20 40 HIS B O 1
ATOM 905 N N . ARG B 1 41 ? 68.933 39.430 22.275 1.00 13.74 41 ARG B N 1
ATOM 906 C CA . ARG B 1 41 ? 69.554 38.290 21.621 1.00 13.88 41 ARG B CA 1
ATOM 907 C C . ARG B 1 41 ? 70.777 37.785 22.371 1.00 13.37 41 ARG B C 1
ATOM 908 O O . ARG B 1 41 ? 71.027 36.584 22.405 1.00 14.31 41 ARG B O 1
ATOM 916 N N . ARG B 1 42 ? 71.535 38.688 22.987 1.00 12.37 42 ARG B N 1
ATOM 917 C CA . ARG B 1 42 ? 72.700 38.262 23.756 1.00 12.32 42 ARG B CA 1
ATOM 918 C C . ARG B 1 42 ? 72.233 37.451 24.969 1.00 13.04 42 ARG B C 1
ATOM 919 O O . ARG B 1 42 ? 72.851 36.446 25.328 1.00 13.70 42 ARG B O 1
ATOM 921 N N . LEU B 1 43 ? 71.133 37.879 25.587 1.00 12.81 43 LEU B N 1
ATOM 922 C CA . LEU B 1 43 ? 70.598 37.191 26.758 1.00 10.15 43 LEU B CA 1
ATOM 923 C C . LEU B 1 43 ? 70.005 35.834 26.402 1.00 11.09 43 LEU B C 1
ATOM 924 O O . LEU B 1 43 ? 70.100 34.879 27.181 1.00 11.00 43 LEU B O 1
ATOM 929 N N . VAL B 1 44 ? 69.388 35.752 25.229 1.00 10.95 44 VAL B N 1
ATOM 930 C CA . VAL B 1 44 ? 68.808 34.497 24.762 1.00 11.58 44 VAL B CA 1
ATOM 931 C C . VAL B 1 44 ? 69.948 33.519 24.507 1.00 12.30 44 VAL B C 1
ATOM 932 O O . VAL B 1 44 ? 69.891 32.355 24.903 1.00 13.51 44 VAL B O 1
ATOM 936 N N . GLU B 1 45 ? 70.990 34.005 23.845 1.00 13.42 45 GLU B N 1
ATOM 937 C CA . GLU B 1 45 ? 72.144 33.173 23.545 1.00 11.97 45 GLU B CA 1
ATOM 938 C C . GLU B 1 45 ? 72.815 32.684 24.819 1.00 12.74 45 GLU B C 1
ATOM 939 O O . GLU B 1 45 ? 73.171 31.509 24.926 1.00 13.93 45 GLU B O 1
ATOM 945 N N . LYS B 1 46 ? 72.977 33.581 25.788 1.00 11.84 46 LYS B N 1
ATOM 946 C CA . LYS B 1 46 ? 73.624 33.231 27.050 1.00 12.34 46 LYS B CA 1
ATOM 947 C C . LYS B 1 46 ? 72.857 32.148 27.807 1.00 12.72 46 LYS B C 1
ATOM 948 O O . LYS B 1 46 ? 73.442 31.161 28.258 1.00 14.51 46 LYS B O 1
ATOM 950 N N . ALA B 1 47 ? 71.546 32.327 27.937 1.00 10.98 47 ALA B N 1
ATOM 951 C CA . ALA B 1 47 ? 70.730 31.361 28.652 1.00 11.26 47 ALA B CA 1
ATOM 952 C C . ALA B 1 47 ? 70.804 29.992 27.984 1.00 11.65 47 ALA B C 1
ATOM 953 O O . ALA B 1 47 ? 70.921 28.970 28.664 1.00 12.47 47 ALA B O 1
ATOM 955 N N . ASP B 1 48 ? 70.737 29.966 26.655 1.00 11.77 48 ASP B N 1
ATOM 956 C CA . ASP B 1 48 ? 70.803 28.696 25.948 1.00 12.27 48 ASP B CA 1
ATOM 957 C C . ASP B 1 48 ? 72.163 28.035 26.133 1.00 13.05 48 ASP B C 1
ATOM 958 O O . ASP B 1 48 ? 72.248 26.823 26.303 1.00 12.47 48 ASP B O 1
ATOM 963 N N . GLU B 1 49 ? 73.230 28.824 26.088 1.00 13.42 49 GLU B N 1
ATOM 964 C CA . GLU B 1 49 ? 74.557 28.254 26.274 1.00 15.18 49 GLU B CA 1
ATOM 965 C C . GLU B 1 49 ? 74.631 27.551 27.624 1.00 14.91 49 GLU B C 1
ATOM 966 O O . GLU B 1 49 ? 75.191 26.462 27.731 1.00 15.01 49 GLU B O 1
ATOM 972 N N . LEU B 1 50 ? 74.054 28.161 28.654 1.00 14.25 50 LEU B N 1
ATOM 973 C CA . LEU B 1 50 ? 74.069 27.547 29.975 1.00 14.05 50 LEU B CA 1
ATOM 974 C C . LEU B 1 50 ? 73.231 26.269 29.975 1.00 12.70 50 LEU B C 1
ATOM 975 O O . LEU B 1 50 ? 73.618 25.262 30.572 1.00 14.84 50 LEU B O 1
ATOM 980 N N . PHE B 1 51 ? 72.091 26.303 29.293 1.00 12.88 51 PHE B N 1
ATOM 981 C CA . PHE B 1 51 ? 71.224 25.133 29.213 1.00 12.52 51 PHE B CA 1
ATOM 982 C C . PHE B 1 51 ? 71.951 23.969 28.537 1.00 13.33 51 PHE B C 1
ATOM 983 O O . PHE B 1 51 ? 71.916 22.835 29.017 1.00 14.43 51 PHE B O 1
ATOM 991 N N . GLN B 1 52 ? 72.600 24.256 27.415 1.00 13.73 52 GLN B N 1
ATOM 992 C CA . GLN B 1 52 ? 73.306 23.227 26.661 1.00 15.33 52 GLN B CA 1
ATOM 993 C C . GLN B 1 52 ? 74.369 22.509 27.481 1.00 15.80 52 GLN B C 1
ATOM 994 O O . GLN B 1 52 ? 74.645 21.331 27.251 1.00 16.74 52 GLN B O 1
ATOM 1000 N N . ALA B 1 53 ? 74.954 23.214 28.445 1.00 14.85 53 ALA B N 1
ATOM 1001 C CA . ALA B 1 53 ? 76.004 22.649 29.282 1.00 15.87 53 ALA B CA 1
ATOM 1002 C C . ALA B 1 53 ? 75.487 21.910 30.513 1.00 15.11 53 ALA B C 1
ATOM 1003 O O . ALA B 1 53 ? 76.269 21.329 31.264 1.00 17.71 53 ALA B O 1
ATOM 1005 N N . LEU B 1 54 ? 74.175 21.936 30.723 1.00 15.59 54 LEU B N 1
ATOM 1006 C CA . LEU B 1 54 ? 73.584 21.250 31.866 1.00 16.44 54 LEU B CA 1
ATOM 1007 C C . LEU B 1 54 ? 73.635 19.742 31.658 1.00 17.56 54 LEU B C 1
ATOM 1008 O O . LEU B 1 54 ? 73.599 19.264 30.525 1.00 20.64 54 LEU B O 1
ATOM 1013 N N . PRO B 1 55 ? 73.741 18.972 32.753 1.00 19.71 55 PRO B N 1
ATOM 1014 C CA . PRO B 1 55 ? 73.776 17.518 32.587 1.00 21.14 55 PRO B CA 1
ATOM 1015 C C . PRO B 1 55 ? 72.450 17.122 31.940 1.00 21.20 55 PRO B C 1
ATOM 1016 O O . PRO B 1 55 ? 71.444 17.805 32.128 1.00 19.95 55 PRO B O 1
ATOM 1020 N N . GLU B 1 56 ? 72.443 16.032 31.181 1.00 23.56 56 GLU B N 1
ATOM 1021 C CA . GLU B 1 56 ? 71.226 15.586 30.507 1.00 25.09 56 GLU B CA 1
ATOM 1022 C C . GLU B 1 56 ? 70.011 15.468 31.425 1.00 24.92 56 GLU B C 1
ATOM 1023 O O . GLU B 1 56 ? 68.885 15.738 31.009 1.00 24.46 56 GLU B O 1
ATOM 1029 N N . THR B 1 57 ? 70.244 15.074 32.673 1.00 23.91 57 THR B N 1
ATOM 1030 C CA . THR B 1 57 ? 69.165 14.925 33.643 1.00 23.75 57 THR B CA 1
ATOM 1031 C C . THR B 1 57 ? 68.415 16.229 33.908 1.00 23.64 57 THR B C 1
ATOM 1032 O O . THR B 1 57 ? 67.208 16.219 34.145 1.00 23.42 57 THR B O 1
ATOM 1036 N N . TYR B 1 58 ? 69.131 17.349 33.878 1.00 22.06 58 TYR B N 1
ATOM 1037 C CA . TYR B 1 58 ? 68.501 18.641 34.116 1.00 22.57 58 TYR B CA 1
ATOM 1038 C C . TYR B 1 58 ? 67.703 19.112 32.903 1.00 22.63 58 TYR B C 1
ATOM 1039 O O . TYR B 1 58 ? 66.656 19.743 33.046 1.00 23.21 58 TYR B O 1
ATOM 1048 N N . LYS B 1 59 ? 68.204 18.803 31.712 1.00 22.97 59 LYS B N 1
ATOM 1049 C CA . LYS B 1 59 ? 67.539 19.197 30.474 1.00 24.48 59 LYS B CA 1
ATOM 1050 C C . LYS B 1 59 ? 66.160 18.557 30.340 1.00 26.49 59 LYS B C 1
ATOM 1051 O O . LYS B 1 59 ? 65.270 19.109 29.692 1.00 27.12 59 LYS B O 1
ATOM 1057 N N . THR B 1 60 ? 65.990 17.394 30.963 1.00 26.16 60 THR B N 1
ATOM 1058 C CA . THR B 1 60 ? 64.734 16.656 30.893 1.00 26.97 60 THR B CA 1
ATOM 1059 C C . THR B 1 60 ? 63.840 16.824 32.119 1.00 27.97 60 THR B C 1
ATOM 1060 O O . THR B 1 60 ? 62.784 16.194 32.214 1.00 28.82 60 THR B O 1
ATOM 1064 N N . GLY B 1 61 ? 64.261 17.666 33.056 1.00 26.64 61 GLY B N 1
ATOM 1065 C CA . GLY B 1 61 ? 63.470 17.885 34.253 1.00 28.02 61 GLY B CA 1
ATOM 1066 C C . GLY B 1 61 ? 63.599 16.755 35.258 1.00 28.36 61 GLY B C 1
ATOM 1067 O O . GLY B 1 61 ? 62.828 16.679 36.217 1.00 29.71 61 GLY B O 1
ATOM 1068 N N . GLN B 1 62 ? 64.575 15.879 35.038 1.00 27.06 62 GLN B N 1
ATOM 1069 C CA . GLN B 1 62 ? 64.821 14.745 35.924 1.00 26.80 62 GLN B CA 1
ATOM 1070 C C . GLN B 1 62 ? 65.651 15.153 37.134 1.00 25.14 62 GLN B C 1
ATOM 1071 O O . GLN B 1 62 ? 65.885 14.356 38.039 1.00 24.29 62 GLN B O 1
ATOM 1077 N N . ALA B 1 63 ? 66.100 16.401 37.135 1.00 24.66 63 ALA B N 1
ATOM 1078 C CA . ALA B 1 63 ? 66.897 16.931 38.232 1.00 24.35 63 ALA B CA 1
ATOM 1079 C C . ALA B 1 63 ? 66.728 18.439 38.266 1.00 23.64 63 ALA B C 1
ATOM 1080 O O . ALA B 1 63 ? 66.629 19.082 37.222 1.00 24.39 63 ALA B O 1
ATOM 1082 N N . CYS B 1 64 ? 66.680 18.9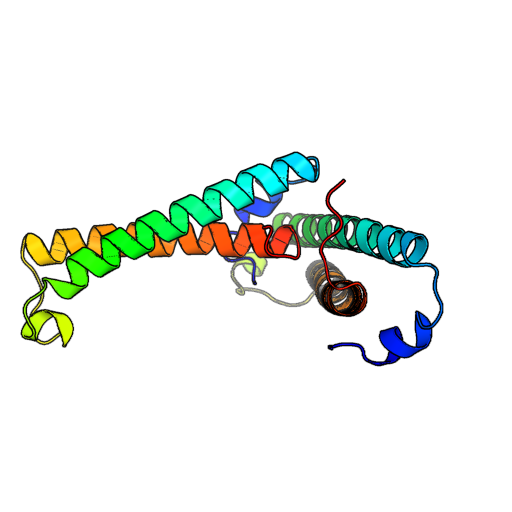89 39.474 1.00 24.03 64 CYS B N 1
ATOM 1083 C CA . CYS B 1 64 ? 66.529 20.424 39.681 1.00 24.25 64 CYS B CA 1
ATOM 1084 C C . CYS B 1 64 ? 67.408 20.849 40.842 1.00 23.36 64 CYS B C 1
ATOM 1085 O O . CYS B 1 64 ? 67.718 20.046 41.722 1.00 24.47 64 CYS B O 1
ATOM 1088 N N . GLY B 1 65 ? 67.804 22.117 40.842 1.00 21.59 65 GLY B N 1
ATOM 1089 C CA . GLY B 1 65 ? 68.617 22.629 41.927 1.00 19.84 65 GLY B CA 1
ATOM 1090 C C . GLY B 1 65 ? 70.109 22.526 41.709 1.00 17.64 65 GLY B C 1
ATOM 1091 O O . GLY B 1 65 ? 70.570 21.932 40.738 1.00 17.58 65 GLY B O 1
ATOM 1092 N N . GLY B 1 66 ? 70.866 23.105 42.633 1.00 17.31 66 GLY B N 1
ATOM 1093 C CA . GLY B 1 66 ? 72.310 23.078 42.521 1.00 16.90 66 GLY B CA 1
ATOM 1094 C C . GLY B 1 66 ? 72.808 24.366 41.901 1.00 16.19 66 GLY B C 1
ATOM 1095 O O . GLY B 1 66 ? 72.083 25.004 41.144 1.00 14.82 66 GLY B O 1
ATOM 1096 N N . PRO B 1 67 ? 74.053 24.769 42.192 1.00 15.38 67 PRO B N 1
ATOM 1097 C CA . PRO B 1 67 ? 74.623 26.003 41.647 1.00 14.81 67 PRO B CA 1
ATOM 1098 C C . PRO B 1 67 ? 74.558 26.173 40.130 1.00 14.90 67 PRO B C 1
ATOM 1099 O O . PRO B 1 67 ? 74.209 27.253 39.641 1.00 14.74 67 PRO B O 1
ATOM 1103 N N . GLN B 1 68 ? 74.897 25.129 39.380 1.00 14.47 68 GLN B N 1
ATOM 1104 C CA . GLN B 1 68 ? 74.882 25.240 37.925 1.00 14.11 68 GLN B CA 1
ATOM 1105 C C . GLN B 1 68 ? 73.483 25.517 37.388 1.00 14.41 68 GLN B C 1
ATOM 1106 O O . GLN B 1 68 ? 73.298 26.393 36.540 1.00 12.99 68 GLN B O 1
ATOM 1112 N N . HIS B 1 69 ? 72.498 24.774 37.884 1.00 13.88 69 HIS B N 1
ATOM 1113 C CA . HIS B 1 69 ? 71.120 24.955 37.443 1.00 14.63 69 HIS B CA 1
ATOM 1114 C C . HIS B 1 69 ? 70.626 26.345 37.848 1.00 13.94 69 HIS B C 1
ATOM 1115 O O . HIS B 1 69 ? 69.940 27.015 37.077 1.00 13.99 69 HIS B O 1
ATOM 1122 N N . ILE B 1 70 ? 70.985 26.778 39.053 1.00 12.84 70 ILE B N 1
ATOM 1123 C CA . ILE B 1 70 ? 70.590 28.097 39.533 1.00 12.95 70 ILE B CA 1
ATOM 1124 C C . ILE B 1 70 ? 71.096 29.180 38.577 1.00 12.48 70 ILE B C 1
ATOM 1125 O O . ILE B 1 70 ? 70.367 30.115 38.256 1.00 12.28 70 ILE B O 1
ATOM 1130 N N . ARG B 1 71 ? 72.341 29.056 38.122 1.00 12.30 71 ARG B N 1
ATOM 1131 C CA . ARG B 1 71 ? 72.888 30.049 37.204 1.00 11.87 71 ARG B CA 1
ATOM 1132 C C . ARG B 1 71 ? 72.132 30.065 35.874 1.00 12.27 71 ARG B C 1
ATOM 1133 O O . ARG B 1 71 ? 71.940 31.129 35.281 1.00 12.68 71 ARG B O 1
ATOM 1141 N N . TYR B 1 72 ? 71.688 28.898 35.409 1.00 12.00 72 TYR B N 1
ATOM 1142 C CA . TYR B 1 72 ? 70.920 28.840 34.166 1.00 10.96 72 TYR B CA 1
ATOM 1143 C C . TYR B 1 72 ? 69.588 29.558 34.389 1.00 12.12 72 TYR B C 1
ATOM 1144 O O . TYR B 1 72 ? 69.147 30.356 33.561 1.00 11.73 72 TYR B O 1
ATOM 1153 N N . ILE B 1 73 ? 68.950 29.260 35.516 1.00 12.17 73 ILE B N 1
ATOM 1154 C CA . ILE B 1 73 ? 67.675 29.873 35.850 1.00 11.51 73 ILE B CA 1
ATOM 1155 C C . ILE B 1 73 ? 67.824 31.393 35.933 1.00 12.20 73 ILE B C 1
ATOM 1156 O O . ILE B 1 73 ? 66.992 32.130 35.403 1.00 11.49 73 ILE B O 1
ATOM 1161 N N . GLU B 1 74 ? 68.890 31.863 36.575 1.00 11.89 74 GLU B N 1
ATOM 1162 C CA . GLU B 1 74 ? 69.108 33.304 36.695 1.00 11.77 74 GLU B CA 1
ATOM 1163 C C . GLU B 1 74 ? 69.336 33.954 35.327 1.00 12.41 74 GLU B C 1
ATOM 1164 O O . GLU B 1 74 ? 68.896 35.079 35.086 1.00 12.86 74 GLU B O 1
ATOM 1170 N N . ALA B 1 75 ? 70.019 33.251 34.430 1.00 13.08 75 ALA B N 1
ATOM 1171 C CA . ALA B 1 75 ? 70.256 33.783 33.093 1.00 11.66 75 ALA B CA 1
ATOM 1172 C C . ALA B 1 75 ? 68.919 33.877 32.356 1.00 11.28 75 ALA B C 1
ATOM 1173 O O . ALA B 1 75 ? 68.661 34.832 31.625 1.00 11.11 75 ALA B O 1
ATOM 1175 N N . SER B 1 76 ? 68.064 32.876 32.556 1.00 11.31 76 SER B N 1
ATOM 1176 C CA . SER B 1 76 ? 66.758 32.862 31.918 1.00 11.32 76 SER B CA 1
ATOM 1177 C C . SER B 1 76 ? 65.887 33.976 32.496 1.00 11.68 76 SER B C 1
ATOM 1178 O O . SER B 1 76 ? 65.135 34.621 31.768 1.00 12.26 76 SER B O 1
ATOM 1181 N N . ILE B 1 77 ? 65.990 34.196 33.804 1.00 11.73 77 ILE B N 1
ATOM 1182 C CA . ILE B 1 77 ? 65.213 35.248 34.454 1.00 12.14 77 ILE B CA 1
ATOM 1183 C C . ILE B 1 77 ? 65.596 36.606 33.886 1.00 11.58 77 ILE B C 1
ATOM 1184 O O . ILE B 1 77 ? 64.727 37.429 33.597 1.00 12.66 77 ILE B O 1
ATOM 1189 N N . GLU B 1 78 ? 66.893 36.849 33.721 1.00 12.12 78 GLU B N 1
ATOM 1190 C CA . GLU B 1 78 ? 67.330 38.132 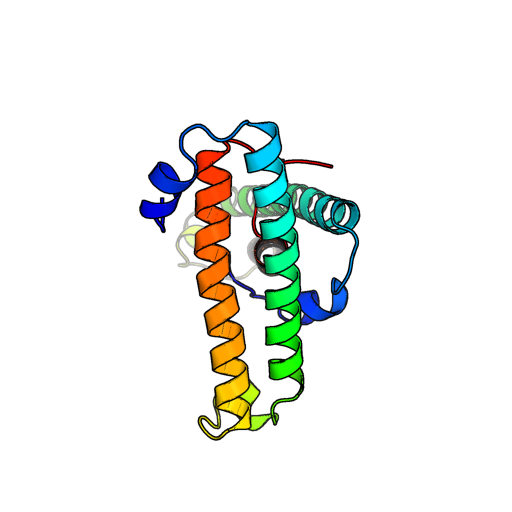33.179 1.00 11.83 78 GLU B CA 1
ATOM 1191 C C . GLU B 1 78 ? 66.808 38.290 31.753 1.00 12.50 78 GLU B C 1
ATOM 1192 O O . GLU B 1 78 ? 66.407 39.380 31.344 1.00 13.01 78 GLU B O 1
ATOM 1198 N N . MET B 1 79 ? 66.795 37.195 31.001 1.00 11.25 79 MET B N 1
ATOM 1199 C CA . MET B 1 79 ? 66.293 37.240 29.632 1.00 12.39 79 MET B CA 1
ATOM 1200 C C . MET B 1 79 ? 64.809 37.626 29.631 1.00 12.63 79 MET B C 1
ATOM 1201 O O . MET B 1 79 ? 64.403 38.560 28.941 1.00 12.45 79 MET B O 1
ATOM 1206 N N . HIS B 1 80 ? 63.995 36.926 30.411 1.00 12.60 80 HIS B N 1
ATOM 1207 C CA . HIS B 1 80 ? 62.570 37.244 30.450 1.00 11.97 80 HIS B CA 1
ATOM 1208 C C . HIS B 1 80 ? 62.285 38.666 30.933 1.00 11.26 80 HIS B C 1
ATOM 1209 O O . HIS B 1 80 ? 61.405 39.346 30.401 1.00 11.42 80 HIS B O 1
ATOM 1216 N N . ALA B 1 81 ? 63.033 39.118 31.933 1.00 12.08 81 ALA B N 1
ATOM 1217 C CA . ALA B 1 81 ? 62.838 40.459 32.469 1.00 12.90 81 ALA B CA 1
ATOM 1218 C C . ALA B 1 81 ? 63.133 41.527 31.419 1.00 11.32 81 ALA B C 1
ATOM 1219 O O . ALA B 1 81 ? 62.350 42.464 31.230 1.00 13.39 81 ALA B O 1
ATOM 1221 N N . GLN B 1 82 ? 64.263 41.384 30.739 1.00 11.19 82 GLN B N 1
ATOM 1222 C CA . GLN B 1 82 ? 64.655 42.349 29.719 1.00 9.64 82 GLN B CA 1
ATOM 1223 C C . GLN B 1 82 ? 63.730 42.305 28.510 1.00 11.21 82 GLN B C 1
ATOM 1224 O O . GLN B 1 82 ? 63.532 43.315 27.842 1.00 11.68 82 GLN B O 1
ATOM 1230 N N . MET B 1 83 ? 63.153 41.139 28.231 1.00 12.93 83 MET B N 1
ATOM 1231 C CA . MET B 1 83 ? 62.238 41.025 27.097 1.00 13.48 83 MET B CA 1
ATOM 1232 C C . MET B 1 83 ? 61.009 41.895 27.360 1.00 13.07 83 MET B C 1
ATOM 1233 O O . MET B 1 83 ? 60.445 42.490 26.443 1.00 12.43 83 MET B O 1
ATOM 1238 N N . SER B 1 84 ? 60.594 41.964 28.621 1.00 14.38 84 SER B N 1
ATOM 1239 C CA . SER B 1 84 ? 59.451 42.784 28.993 1.00 15.21 84 SER B CA 1
ATOM 1240 C C . SER B 1 84 ? 59.795 44.246 28.691 1.00 15.06 84 SER B C 1
ATOM 1241 O O . SER B 1 84 ? 58.957 45.007 28.203 1.00 14.48 84 SER B O 1
ATOM 1244 N N . ALA B 1 85 ? 61.040 44.631 28.965 1.00 12.79 85 ALA B N 1
ATOM 1245 C CA . ALA B 1 85 ? 61.483 45.997 28.704 1.00 11.97 85 ALA B CA 1
ATOM 1246 C C . ALA B 1 85 ? 61.483 46.260 27.201 1.00 11.77 85 ALA B C 1
ATOM 1247 O O . ALA B 1 85 ? 61.063 47.325 26.746 1.00 12.42 85 ALA B O 1
ATOM 1249 N N . LEU B 1 86 ? 61.962 45.289 26.429 1.00 10.83 86 LEU B N 1
ATOM 1250 C CA . LEU B 1 86 ? 62.011 4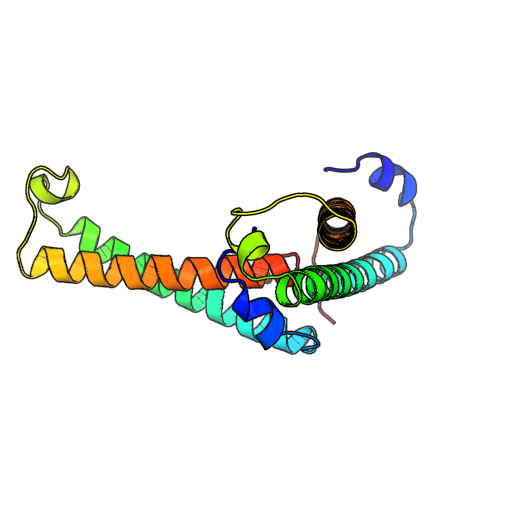5.432 24.978 1.00 12.13 86 LEU B CA 1
ATOM 1251 C C . LEU B 1 86 ? 60.602 45.614 24.424 1.00 13.08 86 LEU B C 1
ATOM 1252 O O . LEU B 1 86 ? 60.367 46.473 23.574 1.00 13.35 86 LEU B O 1
ATOM 1257 N N . ASN B 1 87 ? 59.670 44.799 24.908 1.00 14.24 87 ASN B N 1
ATOM 1258 C CA . ASN B 1 87 ? 58.280 44.887 24.467 1.00 14.18 87 ASN B CA 1
ATOM 1259 C C . ASN B 1 87 ? 57.747 46.292 24.707 1.00 15.01 87 ASN B C 1
ATOM 1260 O O . ASN B 1 87 ? 57.105 46.881 23.836 1.00 15.73 87 ASN B O 1
ATOM 1265 N N . THR B 1 88 ? 58.026 46.823 25.893 1.00 14.67 88 THR B N 1
ATOM 1266 C CA . THR B 1 88 ? 57.571 48.154 26.275 1.00 15.02 88 THR B CA 1
ATOM 1267 C C . THR B 1 88 ? 58.203 49.249 25.424 1.00 15.17 88 THR B C 1
ATOM 1268 O O . THR B 1 88 ? 57.522 50.184 25.003 1.00 15.42 88 THR B O 1
ATOM 1272 N N . LEU B 1 89 ? 59.504 49.136 25.172 1.00 14.94 89 LEU B N 1
ATOM 1273 C CA . LEU B 1 89 ? 60.201 50.128 24.360 1.00 13.57 89 LEU B CA 1
ATOM 1274 C C . LEU B 1 89 ? 59.626 50.171 22.948 1.00 15.69 89 LEU B C 1
ATOM 1275 O O . LEU B 1 89 ? 59.433 51.250 22.383 1.00 15.20 89 LEU B O 1
ATOM 1280 N N . ILE B 1 90 ? 59.346 49.001 22.382 1.00 16.33 90 ILE B N 1
ATOM 1281 C CA . ILE B 1 90 ? 58.789 48.938 21.038 1.00 17.46 90 ILE B CA 1
ATOM 1282 C C . ILE B 1 90 ? 57.399 49.564 21.030 1.00 17.82 90 ILE B C 1
ATOM 1283 O O . ILE B 1 90 ? 57.023 50.237 20.073 1.00 18.77 90 ILE B O 1
ATOM 1288 N N . SER B 1 91 ? 56.648 49.354 22.105 1.00 18.80 91 SER B N 1
ATOM 1289 C CA . SER B 1 91 ? 55.307 49.921 22.213 1.00 20.52 91 SER B CA 1
ATOM 1290 C C . SER B 1 91 ? 55.387 51.443 22.261 1.00 20.15 91 SER B C 1
ATOM 1291 O O . SER B 1 91 ? 54.593 52.139 21.627 1.00 21.07 91 SER B O 1
ATOM 1294 N N . ILE B 1 92 ? 56.354 51.956 23.013 1.00 18.73 92 ILE B N 1
ATOM 1295 C CA . ILE B 1 92 ? 56.536 53.398 23.147 1.00 18.27 92 ILE B CA 1
ATOM 1296 C C . ILE B 1 92 ? 56.986 54.021 21.830 1.00 19.30 92 ILE B C 1
ATOM 1297 O O . ILE B 1 92 ? 56.433 55.031 21.389 1.00 19.81 92 ILE B O 1
ATOM 1302 N N . LEU B 1 93 ? 57.985 53.411 21.200 1.00 19.11 93 LEU B N 1
ATOM 1303 C CA . LEU B 1 93 ? 58.513 53.915 19.938 1.00 20.84 93 LEU B CA 1
ATOM 1304 C C . LEU B 1 93 ? 57.433 53.936 18.859 1.00 22.32 93 LEU B C 1
ATOM 1305 O O . LEU B 1 93 ? 57.317 54.903 18.107 1.00 23.06 93 LEU B O 1
ATOM 1310 N N . GLY B 1 94 ? 56.645 52.868 18.785 1.00 23.71 94 GLY B N 1
ATOM 1311 C CA . GLY B 1 94 ? 55.581 52.807 17.797 1.00 25.19 94 GLY B CA 1
ATOM 1312 C C . GLY B 1 94 ? 55.923 52.019 16.547 1.00 25.90 94 GLY B C 1
ATOM 1313 O O . GLY B 1 94 ? 55.072 51.835 15.673 1.00 27.58 94 GLY B O 1
ATOM 1314 N N . PHE B 1 95 ? 57.166 51.562 16.449 1.00 26.21 95 PHE B N 1
ATOM 1315 C CA . PHE B 1 95 ? 57.606 50.781 15.300 1.00 26.45 95 PHE B CA 1
ATOM 1316 C C . PHE B 1 95 ? 58.910 50.065 15.619 1.00 27.74 95 PHE B C 1
ATOM 1317 O O . PHE B 1 95 ? 59.514 50.293 16.669 1.00 25.55 95 PHE B O 1
ATOM 1325 N N . ILE B 1 96 ? 59.334 49.196 14.707 1.00 30.07 96 ILE B N 1
ATOM 1326 C CA . ILE B 1 96 ? 60.577 48.454 14.868 1.00 33.39 96 ILE B CA 1
ATOM 1327 C C . ILE B 1 96 ? 61.644 49.122 14.011 1.00 34.68 96 ILE B C 1
ATOM 1328 O O . ILE B 1 96 ? 61.494 49.231 12.793 1.00 35.66 96 ILE B O 1
ATOM 1333 N N . PRO B 1 97 ? 62.734 49.589 14.637 1.00 36.36 97 PRO B N 1
ATOM 1334 C CA . PRO B 1 97 ? 63.815 50.247 13.897 1.00 37.90 97 PRO B CA 1
ATOM 1335 C C . PRO B 1 97 ? 64.604 49.279 13.015 1.00 39.46 97 PRO B C 1
ATOM 1336 O O . PRO B 1 97 ? 65.394 48.476 13.510 1.00 41.25 97 PRO B O 1
ATOM 1340 N N . LYS B 1 98 ? 64.378 49.358 11.707 1.00 40.04 98 LYS B N 1
ATOM 1341 C CA . LYS B 1 98 ? 65.070 48.495 10.756 1.00 40.50 98 LYS B CA 1
ATOM 1342 C C . LYS B 1 98 ? 66.322 49.195 10.237 1.00 40.25 98 LYS B C 1
ATOM 1343 O O . LYS B 1 98 ? 66.236 50.123 9.434 1.00 40.78 98 LYS B O 1
ATOM 1345 N N . VAL B 1 99 ? 67.483 48.747 10.705 1.00 40.31 99 VAL B N 1
ATOM 1346 C CA . VAL B 1 99 ? 68.753 49.332 10.296 1.00 39.10 99 VAL B CA 1
ATOM 1347 C C . VAL B 1 99 ? 69.371 48.546 9.143 1.00 39.57 99 VAL B C 1
ATOM 1348 O O . VAL B 1 99 ? 69.634 49.155 8.081 1.00 40.00 99 VAL B O 1
#

CATH classification: 1.10.287.160

Solvent-accessible surface area: 10490 Å² total; per-residue (Å²): 137,64,50,92,70,68,89,24,6,42,140,11,106,58,47,72,84,83,65,0,37,71,78,0,49,68,12,20,152,44,39,159,146,6,63,49,85,9,74,113,33,67,102,69,8,62,117,62,56,68,74,49,149,28,98,35,36,114,86,26,93,133,46,68,107,15,16,106,95,32,115,59,31,34,23,22,6,19,0,10,13,15,3,1,5,19,101,12,134,124,97,68,62,105,32,92,46,142,16,203,75,64,71,100,95,63,15,52,68,76,0,67,54,10,19,160,58,2,17,56,24,6,28,44,10,3,76,69,33,83,72,6,61,118,64,56,57,85,57,135,28,103,32,35,96,71,23,87,130,35,72,102,18,21,104,100,25,116,60,31,36,20,22,0,59,0,15,30,59,51,22,62,96,48,14,90,124

Organism: Agrobacterium tumefaciens (NCBI:txid358)

Nearest PDB structures (foldseek):
  1us6-assembly1_A  TM=9.959E-01  e=7.644E-12  Agrobacterium tumefaciens
  1rfy-assembly1_A  TM=9.554E-01  e=1.675E-11  Agrobacterium tumefaciens
  1us6-assembly1_B  TM=9.847E-01  e=6.706E-11  Agrobacterium tumefaciens
  2hjd-assembly1_A  TM=9.822E-01  e=1.624E-08  Agrobacterium tumefaciens
  1rfy-assembly1_A  TM=1.011E+00  e=1.910E-12  Agrobacterium tumefaciens

Radius of gyration: 20.41 Å; Cα contacts (8 Å, |Δi|>4): 158; chains: 2; bounding box: 44×57×41 Å

InterPro domains:
  IPR015309 Transcriptional repressor TraM [PF09228] (1-98)
  IPR015309 Transcriptional repressor TraM [PIRSF017930] (1-102)
  IPR036336 Transcriptional repressor TraM superfamily [SSF109631] (1-99)

Sequence (177 aa):
KKVELRPLIGLTRGLPPTDLETITIDAIRTHRRLVEKADELFQALPETYKTGQACGGPQHIRYIEASIEMHAQMSALNTLISILGFIPKVELRPLIGLTRGLPPTDLETITIDAIRTHRRLVEKADELFQALPETYKTGQACGGPQHIRYIEASIEMHAQMSALNTLISILGFIPKV

Foldseek 3Di:
DDQLDVVVCVVCPPPPLVVLLVVLVVLVVVLVVLVVVLVVLLVPDDVCVVVPVDDDDDSRVVSVVSVVVNVVSVSVNVNSCVNSVHRHD/DLDVVVLVVCPPPDLVVLLVVLVVLVVVLVVLVVVLVVLLVPDDPCVVVVVDADDDSRVVSVVSVVVNVVSVSVSVVSCVNSVHHDDD

Secondary structure (DSSP, 8-state):
---SSTHHHHHHTT--HHHHHHHHHHHHHHHHHHHHHHHHHHHTS-HHHHTTSS--SHHHHHHHHHHHHHHHHHHHHHHHHHHHTS---/---THHHHHHTT--HHHHHHHHHHHHHHHHHHHHHHHHHHHTS-HHHHTTS---SHHHHHHHHHHHHHHHHHHHHHHHHHHHSS----

B-factor: mean 20.55, std 8.96, range [9.64, 57.72]